Protein AF-A0AAP9DXX7-F1 (afdb_monomer_lite)

Structure (mmCIF, N/CA/C/O backbone):
data_AF-A0AAP9DXX7-F1
#
_entry.id   AF-A0AAP9DXX7-F1
#
loop_
_atom_site.group_PDB
_atom_site.id
_atom_site.type_symbol
_atom_site.label_atom_id
_atom_site.label_alt_id
_atom_site.label_comp_id
_atom_site.label_asym_id
_atom_site.label_entity_id
_atom_site.label_seq_id
_atom_site.pdbx_PDB_ins_code
_atom_site.Cartn_x
_atom_site.Cartn_y
_atom_site.Cartn_z
_atom_site.occupancy
_atom_site.B_iso_or_equiv
_atom_site.auth_seq_id
_atom_site.auth_comp_id
_atom_site.auth_asym_id
_atom_site.auth_atom_id
_atom_site.pdbx_PDB_model_num
ATOM 1 N N . MET A 1 1 ? 1.846 8.675 -3.173 1.00 90.00 1 MET A N 1
ATOM 2 C CA . MET A 1 1 ? 1.696 7.868 -1.941 1.00 90.00 1 MET A CA 1
ATOM 3 C C . MET A 1 1 ? 2.576 6.638 -2.064 1.00 90.00 1 MET A C 1
ATOM 5 O O . MET A 1 1 ? 2.533 6.001 -3.105 1.00 90.00 1 MET A O 1
ATOM 9 N N . THR A 1 2 ? 3.358 6.312 -1.039 1.00 94.38 2 THR A N 1
ATOM 10 C CA . THR A 1 2 ? 4.276 5.163 -1.040 1.00 94.38 2 THR A CA 1
ATOM 11 C C . THR A 1 2 ? 3.815 4.135 -0.020 1.00 94.38 2 THR A C 1
ATOM 13 O O . THR A 1 2 ? 3.481 4.492 1.107 1.00 94.38 2 THR A O 1
ATOM 16 N N . VAL A 1 3 ? 3.804 2.865 -0.4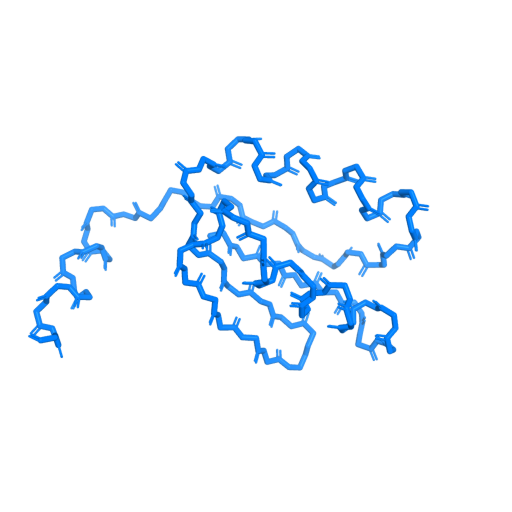06 1.00 96.12 3 VAL A N 1
ATOM 17 C CA . VAL A 1 3 ? 3.365 1.734 0.417 1.00 96.12 3 VAL A CA 1
ATOM 18 C C . VAL A 1 3 ? 4.424 0.653 0.367 1.00 96.12 3 VAL A C 1
ATOM 20 O O . VAL A 1 3 ? 4.953 0.362 -0.702 1.00 96.12 3 VAL A O 1
ATOM 23 N N . GLU A 1 4 ? 4.718 0.044 1.503 1.00 97.38 4 GLU A N 1
ATOM 24 C CA . GLU A 1 4 ? 5.627 -1.087 1.610 1.00 97.38 4 GLU A CA 1
ATOM 25 C C . GLU A 1 4 ? 4.982 -2.175 2.464 1.00 97.38 4 GLU A C 1
ATOM 27 O O . GLU A 1 4 ? 4.389 -1.884 3.505 1.00 97.38 4 GLU A O 1
ATOM 32 N N . VAL A 1 5 ? 5.080 -3.418 2.004 1.00 97.25 5 VAL A N 1
ATOM 33 C CA . VAL A 1 5 ? 4.522 -4.612 2.643 1.00 97.25 5 VAL A CA 1
ATOM 34 C C . VAL A 1 5 ? 5.589 -5.684 2.768 1.00 97.25 5 VAL A C 1
ATOM 36 O O . VAL A 1 5 ? 6.535 -5.728 1.976 1.00 97.25 5 VAL A O 1
ATOM 39 N N . GLU A 1 6 ? 5.408 -6.597 3.716 1.00 95.88 6 GLU A N 1
ATOM 40 C CA . GLU A 1 6 ? 6.208 -7.815 3.734 1.00 95.88 6 GLU A CA 1
ATOM 41 C C . GLU A 1 6 ? 5.947 -8.621 2.443 1.00 95.88 6 GLU A C 1
ATOM 43 O O . GLU A 1 6 ? 4.789 -8.798 2.046 1.00 95.88 6 GLU A O 1
ATOM 48 N N . PRO A 1 7 ? 6.992 -9.085 1.732 1.00 88.50 7 PRO A N 1
ATOM 49 C CA . PRO A 1 7 ? 6.844 -9.665 0.402 1.00 88.50 7 PRO A CA 1
ATOM 50 C C . PRO A 1 7 ? 6.327 -11.109 0.468 1.00 88.50 7 PRO A C 1
ATOM 52 O O . PRO A 1 7 ? 7.062 -12.063 0.218 1.00 88.50 7 PRO A O 1
ATOM 55 N N . HIS A 1 8 ? 5.034 -11.267 0.747 1.00 92.00 8 HIS A N 1
ATOM 56 C CA . HIS A 1 8 ? 4.307 -12.529 0.617 1.00 92.00 8 HIS A CA 1
ATOM 57 C C . HIS A 1 8 ? 3.202 -12.424 -0.453 1.00 92.00 8 HIS A C 1
ATOM 59 O O . HIS A 1 8 ? 2.765 -11.318 -0.787 1.00 92.00 8 HIS A O 1
ATOM 65 N N . PRO A 1 9 ? 2.727 -13.555 -1.015 1.00 94.62 9 PRO A N 1
ATOM 66 C CA . PRO A 1 9 ? 1.858 -13.548 -2.196 1.00 94.62 9 PRO A CA 1
ATOM 67 C C . PRO A 1 9 ? 0.607 -12.670 -2.062 1.00 94.62 9 PRO A C 1
ATOM 69 O O . PRO A 1 9 ? 0.352 -11.842 -2.931 1.00 94.62 9 PRO A O 1
ATOM 72 N N . ALA A 1 10 ? -0.123 -12.776 -0.947 1.00 95.06 10 ALA A N 1
ATOM 73 C CA . ALA A 1 10 ? -1.361 -12.022 -0.751 1.00 95.06 10 ALA A CA 1
ATOM 74 C C . ALA A 1 10 ? -1.136 -10.501 -0.650 1.00 95.06 10 ALA A C 1
ATOM 76 O O . ALA A 1 10 ? -1.935 -9.739 -1.194 1.00 95.06 10 ALA A O 1
ATOM 77 N N . ALA A 1 11 ? -0.036 -10.046 -0.041 1.00 96.19 11 ALA A N 1
ATOM 78 C CA . ALA A 1 11 ? 0.297 -8.624 0.007 1.00 96.19 11 ALA A CA 1
ATOM 79 C C . ALA A 1 11 ? 0.733 -8.079 -1.359 1.00 96.19 11 ALA A C 1
ATOM 81 O O . ALA A 1 11 ? 0.317 -6.991 -1.757 1.00 96.19 11 ALA A O 1
ATOM 82 N N . LEU A 1 12 ? 1.514 -8.853 -2.120 1.00 96.31 12 LEU A N 1
ATOM 83 C CA . LEU A 1 12 ? 1.887 -8.479 -3.487 1.00 96.31 12 LEU A CA 1
ATOM 84 C C . LEU A 1 12 ? 0.660 -8.402 -4.404 1.00 96.31 12 LEU A C 1
ATOM 86 O O . LEU A 1 12 ? 0.541 -7.469 -5.200 1.00 96.31 12 LEU A O 1
ATOM 90 N N . ASP A 1 13 ? -0.270 -9.345 -4.271 1.00 96.81 13 ASP A N 1
ATOM 91 C CA . ASP A 1 13 ? -1.522 -9.339 -5.025 1.00 96.81 13 ASP A CA 1
ATOM 92 C C . ASP A 1 13 ? -2.456 -8.213 -4.583 1.00 96.81 13 ASP A C 1
ATOM 94 O O . ASP A 1 13 ? -3.137 -7.615 -5.416 1.00 96.81 13 ASP A O 1
ATOM 98 N N . TRP A 1 14 ? -2.462 -7.860 -3.298 1.00 97.44 14 TRP A N 1
ATOM 99 C CA . TRP A 1 14 ? -3.175 -6.684 -2.811 1.00 97.44 14 TRP A CA 1
ATOM 100 C C . TRP A 1 14 ? -2.637 -5.387 -3.428 1.00 97.44 14 TRP A C 1
ATOM 102 O O . TRP A 1 14 ? -3.433 -4.617 -3.964 1.00 97.44 14 TRP A O 1
ATOM 112 N N . LEU A 1 15 ? -1.313 -5.186 -3.479 1.00 97.56 15 LEU A N 1
ATOM 113 C CA . LEU A 1 15 ? -0.714 -4.026 -4.155 1.00 97.56 15 LEU A CA 1
ATOM 114 C C . LEU A 1 15 ? -1.080 -3.969 -5.648 1.00 97.56 15 LEU A C 1
ATOM 116 O O . LEU A 1 15 ? -1.390 -2.898 -6.171 1.00 97.56 15 LEU A O 1
ATOM 120 N N . ARG A 1 16 ? -1.089 -5.119 -6.337 1.00 97.00 16 ARG A N 1
ATOM 121 C CA . ARG A 1 16 ? -1.495 -5.213 -7.752 1.00 97.00 16 ARG A CA 1
ATOM 122 C C . ARG A 1 16 ? -2.971 -4.884 -7.960 1.00 97.00 16 ARG A C 1
ATOM 124 O O . ARG A 1 16 ? -3.298 -4.177 -8.906 1.00 97.00 16 ARG A O 1
ATOM 131 N N . ARG A 1 17 ? -3.861 -5.362 -7.084 1.00 97.12 17 ARG A N 1
ATOM 132 C CA . ARG A 1 17 ? -5.287 -4.992 -7.125 1.00 97.12 17 ARG A CA 1
ATOM 133 C C . ARG A 1 17 ? -5.475 -3.502 -6.886 1.00 97.12 17 ARG A C 1
ATOM 135 O O . ARG A 1 17 ? -6.303 -2.890 -7.551 1.00 97.12 17 ARG A O 1
ATOM 142 N N . TRP A 1 18 ? -4.677 -2.923 -5.991 1.00 97.19 18 TRP A N 1
ATOM 143 C CA . TRP A 1 18 ? -4.690 -1.490 -5.739 1.00 97.19 18 TRP A CA 1
ATOM 144 C C . TRP A 1 18 ? -4.361 -0.673 -6.987 1.00 97.19 18 TRP A C 1
ATOM 146 O O . TRP A 1 18 ? -5.069 0.283 -7.273 1.00 97.19 18 TRP A O 1
ATOM 156 N N . ALA A 1 19 ? -3.381 -1.093 -7.791 1.00 96.38 19 ALA A N 1
ATOM 157 C CA . ALA A 1 19 ? -3.066 -0.428 -9.059 1.00 96.38 19 ALA A CA 1
ATOM 158 C C . ALA A 1 19 ? -4.231 -0.393 -10.067 1.00 96.38 19 ALA A C 1
ATOM 160 O O . ALA A 1 19 ? -4.255 0.480 -10.927 1.00 96.38 19 ALA A O 1
ATOM 161 N N . GLY A 1 20 ? -5.189 -1.320 -9.971 1.00 95.50 20 GLY A N 1
ATOM 162 C CA . GLY A 1 20 ? -6.366 -1.364 -10.843 1.00 95.50 20 GLY A CA 1
ATOM 163 C C . GLY A 1 20 ? -7.559 -0.539 -10.353 1.00 95.50 20 GLY A C 1
ATOM 164 O O . GLY A 1 20 ? -8.615 -0.574 -10.987 1.00 95.50 20 GLY A O 1
ATOM 165 N N . LYS A 1 21 ? -7.444 0.153 -9.214 1.00 95.44 21 LYS A N 1
ATOM 166 C CA . LYS A 1 21 ? -8.556 0.904 -8.626 1.00 95.44 21 LYS A CA 1
ATOM 167 C C . LYS A 1 21 ? -8.809 2.235 -9.357 1.00 95.44 21 LYS A C 1
ATOM 169 O O . LYS A 1 21 ? -7.849 2.899 -9.740 1.00 95.44 21 LYS A O 1
ATOM 174 N N . PRO A 1 22 ? -10.076 2.676 -9.502 1.00 92.56 22 PRO A N 1
ATOM 175 C CA . PRO A 1 22 ? -10.423 3.913 -10.216 1.00 92.56 22 PRO A CA 1
ATOM 176 C C . PRO A 1 22 ? -9.790 5.197 -9.660 1.00 92.56 22 PRO A C 1
ATOM 178 O O . PRO A 1 22 ? -9.652 6.183 -10.384 1.00 92.56 22 PRO A O 1
ATOM 181 N N . GLU A 1 23 ? -9.461 5.220 -8.369 1.00 90.12 23 GLU A N 1
ATOM 182 C CA . GLU A 1 23 ? -8.809 6.343 -7.694 1.00 90.12 23 GLU A CA 1
ATOM 183 C C . GLU A 1 23 ? -7.295 6.436 -7.949 1.00 90.12 23 GLU A C 1
ATOM 185 O O . GLU A 1 23 ? -6.692 7.455 -7.598 1.00 90.12 23 GLU A O 1
ATOM 190 N N . VAL A 1 24 ? -6.687 5.408 -8.554 1.00 94.81 24 VAL A N 1
ATOM 191 C CA . VAL A 1 24 ? -5.268 5.368 -8.928 1.00 94.81 24 VAL A CA 1
ATOM 192 C C . VAL A 1 24 ? -5.098 5.862 -10.363 1.00 94.81 24 VAL A C 1
ATOM 194 O O . VAL A 1 24 ? -5.700 5.339 -11.295 1.00 94.81 24 VAL A O 1
ATOM 197 N N . GLU A 1 25 ? -4.254 6.873 -10.543 1.00 93.75 25 GLU A N 1
ATOM 198 C CA . GLU A 1 25 ? -3.932 7.455 -11.853 1.00 93.75 25 GLU A CA 1
ATOM 199 C C . GLU A 1 25 ? -2.677 6.812 -12.443 1.00 93.75 25 GLU A C 1
ATOM 201 O O . GLU A 1 25 ? -2.638 6.453 -13.618 1.00 93.75 25 GLU A O 1
ATOM 206 N N . HIS A 1 26 ? -1.665 6.606 -11.598 1.00 93.50 26 HIS A N 1
ATOM 207 C CA . HIS A 1 26 ? -0.420 5.944 -11.963 1.00 93.50 26 HIS A CA 1
ATOM 208 C C . HIS A 1 26 ? 0.057 5.054 -10.821 1.00 93.50 26 HIS A C 1
ATOM 210 O O . HIS A 1 26 ? -0.132 5.363 -9.643 1.00 93.50 26 HIS A O 1
ATOM 216 N N . SER A 1 27 ? 0.723 3.956 -11.170 1.00 95.06 27 SER A N 1
ATOM 217 C CA . SER A 1 27 ? 1.308 3.044 -10.193 1.00 95.06 27 SER A CA 1
ATOM 218 C C . SER A 1 27 ? 2.661 2.525 -10.657 1.00 95.06 27 SER A C 1
ATOM 220 O O . SER A 1 27 ? 2.808 2.130 -11.815 1.00 95.06 27 SER A O 1
ATOM 222 N N . ARG A 1 28 ? 3.622 2.436 -9.738 1.00 95.69 28 ARG A N 1
ATOM 223 C CA . ARG A 1 28 ? 4.865 1.674 -9.911 1.00 95.69 28 ARG A CA 1
A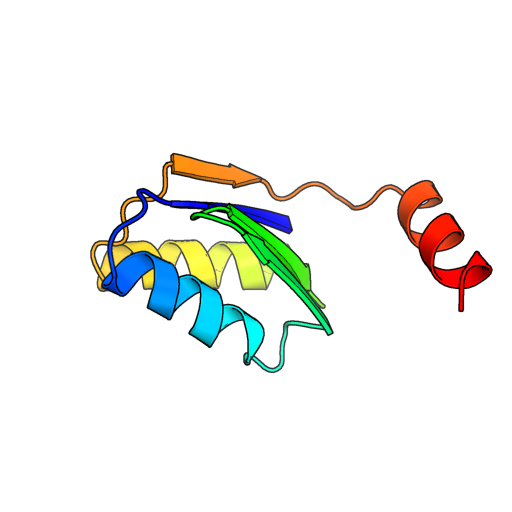TOM 224 C C . ARG A 1 28 ? 4.967 0.668 -8.773 1.00 95.69 28 ARG A C 1
ATOM 226 O O . ARG A 1 28 ? 4.875 1.056 -7.616 1.00 95.69 28 ARG A O 1
ATOM 233 N N . ILE A 1 29 ? 5.142 -0.614 -9.087 1.00 95.19 29 ILE A N 1
ATOM 234 C CA . ILE A 1 29 ? 5.217 -1.688 -8.086 1.00 95.19 29 ILE A CA 1
ATOM 235 C C . ILE A 1 29 ? 6.508 -2.475 -8.289 1.00 95.19 29 ILE A C 1
ATOM 237 O O . ILE A 1 29 ? 6.780 -2.957 -9.388 1.00 95.19 29 ILE A O 1
ATOM 241 N N . ALA A 1 30 ? 7.282 -2.650 -7.220 1.00 93.31 30 ALA A N 1
ATOM 242 C CA . ALA A 1 30 ? 8.499 -3.449 -7.215 1.00 93.31 30 ALA A CA 1
ATOM 243 C C . ALA A 1 30 ? 8.735 -4.092 -5.841 1.00 93.31 30 ALA A C 1
ATOM 245 O O . ALA A 1 30 ? 8.817 -3.400 -4.835 1.00 93.31 30 ALA A O 1
ATOM 246 N N . ARG A 1 31 ? 8.900 -5.424 -5.809 1.00 88.44 31 ARG A N 1
ATOM 247 C CA . ARG A 1 31 ? 9.381 -6.201 -4.642 1.00 88.44 31 ARG A CA 1
ATOM 248 C C . ARG A 1 31 ? 8.735 -5.832 -3.287 1.00 88.44 31 ARG A C 1
ATOM 250 O O . ARG A 1 31 ? 9.442 -5.681 -2.302 1.00 88.44 31 ARG A O 1
ATOM 257 N N . GLY A 1 32 ? 7.409 -5.694 -3.230 1.00 93.31 32 GLY A N 1
ATOM 258 C CA . GLY A 1 32 ? 6.701 -5.361 -1.981 1.00 93.31 32 GLY A CA 1
ATOM 259 C C . GLY A 1 32 ? 6.613 -3.866 -1.677 1.00 93.31 32 GLY A C 1
ATOM 260 O O . GLY A 1 32 ? 6.006 -3.479 -0.689 1.00 93.31 32 GLY A O 1
ATOM 261 N N . ARG A 1 33 ? 7.139 -3.011 -2.551 1.00 95.81 33 ARG A N 1
ATOM 262 C CA . ARG A 1 33 ? 6.937 -1.566 -2.508 1.00 95.81 33 ARG A CA 1
ATOM 263 C C . ARG A 1 33 ? 6.079 -1.115 -3.682 1.00 95.81 33 ARG A C 1
ATOM 265 O O . ARG A 1 33 ? 6.258 -1.585 -4.807 1.00 95.81 33 ARG A O 1
ATOM 272 N N . ALA A 1 34 ? 5.170 -0.187 -3.426 1.00 96.12 34 ALA A N 1
ATOM 273 C CA . ALA A 1 34 ? 4.357 0.464 -4.435 1.00 96.12 34 ALA A CA 1
ATOM 274 C C . ALA A 1 34 ? 4.355 1.983 -4.254 1.00 96.12 34 ALA A C 1
ATOM 276 O O . ALA A 1 34 ? 4.301 2.496 -3.138 1.00 96.12 34 ALA A O 1
ATOM 277 N N . GLU A 1 35 ? 4.382 2.695 -5.369 1.00 95.38 35 GLU A N 1
ATOM 278 C CA . GLU A 1 35 ? 4.175 4.135 -5.445 1.00 95.38 35 GLU A CA 1
ATOM 279 C C . GLU A 1 35 ? 2.912 4.376 -6.266 1.00 95.38 35 GLU A C 1
ATOM 281 O O . GLU A 1 35 ? 2.831 3.956 -7.420 1.00 95.38 35 GLU A O 1
ATOM 286 N N . PHE A 1 36 ? 1.921 5.019 -5.653 1.00 94.44 36 PHE A N 1
ATOM 287 C CA . PHE A 1 36 ? 0.640 5.354 -6.263 1.00 94.44 36 PHE A CA 1
ATOM 288 C C . PHE A 1 36 ? 0.483 6.869 -6.376 1.00 94.44 36 PHE A C 1
ATOM 290 O O . PHE A 1 36 ? 0.568 7.589 -5.370 1.00 94.44 36 PHE A O 1
ATOM 297 N N . THR A 1 37 ? 0.186 7.338 -7.582 1.00 92.88 37 THR A N 1
ATOM 298 C CA . THR A 1 37 ? -0.437 8.643 -7.816 1.00 92.88 37 THR A CA 1
ATOM 299 C C . THR A 1 37 ? -1.941 8.434 -7.728 1.00 92.88 37 THR A C 1
ATOM 301 O O . THR A 1 37 ? -2.491 7.584 -8.427 1.00 92.88 37 THR A O 1
ATOM 304 N N . VAL A 1 38 ? -2.594 9.145 -6.812 1.00 93.38 38 VAL A N 1
ATOM 305 C CA . VAL A 1 38 ? -4.013 8.958 -6.487 1.00 93.38 38 VAL A CA 1
ATOM 306 C C . VAL A 1 38 ? -4.738 10.290 -6.510 1.00 93.38 38 VAL A C 1
ATOM 308 O O . VAL A 1 38 ? -4.185 11.299 -6.073 1.00 93.38 38 VAL A O 1
ATOM 311 N N . ARG A 1 39 ? -6.008 10.266 -6.920 1.00 89.38 39 ARG A N 1
ATOM 312 C CA . ARG A 1 39 ? -6.866 11.462 -6.983 1.00 89.38 39 ARG A CA 1
ATOM 313 C C . ARG A 1 39 ? -7.048 12.146 -5.629 1.00 89.38 39 ARG A C 1
ATOM 315 O O . ARG A 1 39 ? -7.151 13.364 -5.548 1.00 89.38 39 ARG A O 1
ATOM 322 N N . SER A 1 40 ? -7.108 11.354 -4.559 1.00 91.38 40 SER A N 1
ATOM 323 C CA . SER A 1 40 ? -7.296 11.834 -3.190 1.00 91.38 40 SER A CA 1
ATOM 324 C C . SER A 1 40 ? -6.449 11.016 -2.225 1.00 91.38 40 SER A C 1
ATOM 326 O O . SER A 1 40 ? -6.760 9.869 -1.908 1.00 91.38 40 SER A O 1
ATOM 328 N N . ILE A 1 41 ? -5.370 11.620 -1.723 1.00 90.25 41 ILE A N 1
ATOM 329 C CA . ILE A 1 41 ? -4.463 10.966 -0.768 1.00 90.25 41 ILE A CA 1
ATOM 330 C C . ILE A 1 41 ? -5.202 10.599 0.526 1.00 90.25 41 ILE A C 1
ATOM 332 O O . ILE A 1 41 ? -4.969 9.531 1.085 1.00 90.25 41 ILE A O 1
ATOM 336 N N . GLY A 1 42 ? -6.105 11.461 1.005 1.00 90.56 42 GLY A N 1
ATOM 337 C CA . GLY A 1 42 ? -6.839 11.228 2.251 1.00 90.56 42 GLY A CA 1
ATOM 338 C C . GLY A 1 42 ? -7.788 10.031 2.171 1.00 90.56 42 GLY A C 1
ATOM 339 O O . GLY A 1 42 ? -7.845 9.227 3.104 1.00 90.56 42 GLY A O 1
ATOM 340 N N . GLU A 1 43 ? -8.506 9.893 1.056 1.00 91.94 43 GLU A N 1
ATOM 341 C CA . GLU A 1 43 ? -9.394 8.751 0.816 1.00 91.94 43 GLU A CA 1
ATOM 342 C C . GLU A 1 43 ? -8.598 7.475 0.570 1.00 91.94 43 GLU A C 1
ATOM 344 O O . GLU A 1 43 ? -8.872 6.462 1.214 1.00 91.94 43 GLU A O 1
ATOM 349 N N . ALA A 1 44 ? -7.558 7.549 -0.265 1.00 94.12 44 ALA A N 1
ATOM 350 C CA . ALA A 1 44 ? -6.720 6.400 -0.569 1.00 94.12 44 ALA A CA 1
ATOM 351 C C . ALA A 1 44 ? -6.033 5.851 0.687 1.00 94.12 44 ALA A C 1
ATOM 353 O O . ALA A 1 44 ? -6.094 4.655 0.957 1.00 94.12 44 ALA A O 1
ATOM 354 N N . ARG A 1 45 ? -5.470 6.732 1.524 1.00 94.31 45 ARG A N 1
ATOM 355 C CA . ARG A 1 45 ? -4.868 6.351 2.807 1.00 94.31 45 ARG A CA 1
ATOM 356 C C . ARG A 1 45 ? -5.861 5.614 3.698 1.00 94.31 45 ARG A C 1
ATOM 358 O O . ARG A 1 45 ? -5.507 4.607 4.303 1.00 94.31 45 ARG A O 1
ATOM 365 N N . ARG A 1 46 ? -7.085 6.136 3.821 1.00 95.25 46 ARG A N 1
ATOM 366 C CA . ARG A 1 46 ? -8.120 5.530 4.666 1.00 95.25 46 ARG A CA 1
ATOM 367 C C . ARG A 1 46 ? -8.499 4.147 4.142 1.00 95.25 46 ARG A C 1
ATOM 369 O O . ARG A 1 46 ? -8.483 3.201 4.916 1.00 95.25 46 ARG A O 1
ATOM 376 N N . ALA A 1 47 ? -8.760 4.036 2.841 1.00 95.81 47 ALA A N 1
ATOM 377 C CA . ALA A 1 47 ? -9.107 2.775 2.196 1.00 95.81 47 ALA A CA 1
ATOM 378 C C . ALA A 1 47 ? -7.992 1.726 2.336 1.00 95.81 47 ALA A C 1
ATOM 380 O O . ALA A 1 47 ? -8.276 0.590 2.697 1.00 95.81 47 ALA A O 1
ATOM 381 N N . MET A 1 48 ? -6.723 2.105 2.133 1.00 95.69 48 MET A N 1
ATOM 382 C CA . MET A 1 48 ? -5.593 1.182 2.291 1.00 95.69 48 MET A CA 1
ATOM 383 C C . MET A 1 48 ? -5.442 0.670 3.715 1.00 95.69 48 MET A C 1
ATOM 385 O O . MET A 1 48 ? -5.207 -0.517 3.900 1.00 95.69 48 MET A O 1
ATOM 389 N N . LEU A 1 49 ? -5.572 1.547 4.715 1.00 96.00 49 LEU A N 1
ATOM 390 C CA . LEU A 1 49 ? -5.479 1.138 6.116 1.00 96.00 49 LEU A CA 1
ATOM 391 C C . LEU A 1 49 ? -6.615 0.188 6.505 1.00 96.00 49 LEU A C 1
ATOM 393 O O . LEU A 1 49 ? -6.362 -0.785 7.206 1.00 96.00 49 LEU A O 1
ATOM 397 N N . THR A 1 50 ? -7.839 0.449 6.035 1.00 97.06 50 THR A N 1
ATOM 398 C CA . THR A 1 50 ? -8.985 -0.439 6.270 1.00 97.06 50 THR A CA 1
ATOM 399 C C . THR A 1 50 ? -8.784 -1.794 5.596 1.00 97.06 50 THR A C 1
ATOM 401 O O . THR A 1 50 ? -8.817 -2.811 6.275 1.00 97.06 50 THR A O 1
ATOM 404 N N . GLU A 1 51 ? -8.490 -1.824 4.294 1.00 96.81 51 GLU A N 1
ATOM 405 C CA . GLU A 1 51 ? -8.296 -3.087 3.572 1.00 96.81 51 GLU A CA 1
ATOM 406 C C . GLU A 1 51 ? -7.117 -3.897 4.111 1.00 96.81 51 GLU A C 1
ATOM 408 O O . GLU A 1 51 ? -7.206 -5.117 4.201 1.00 96.81 51 GLU A O 1
ATOM 413 N N . ALA A 1 52 ? -6.012 -3.240 4.471 1.00 95.69 52 ALA A N 1
ATOM 414 C CA . ALA A 1 52 ? -4.865 -3.929 5.043 1.00 95.69 52 ALA A CA 1
ATOM 415 C C . ALA A 1 52 ? -5.205 -4.586 6.385 1.00 95.69 52 ALA A C 1
ATOM 417 O O . ALA A 1 52 ? -4.762 -5.702 6.627 1.00 95.69 52 ALA A O 1
ATOM 418 N N . ALA A 1 53 ? -6.006 -3.926 7.228 1.00 95.31 53 ALA A N 1
ATOM 419 C CA . ALA A 1 53 ? -6.475 -4.507 8.482 1.00 95.31 53 ALA A CA 1
ATOM 420 C C . ALA A 1 53 ? -7.448 -5.673 8.241 1.00 95.31 53 ALA A C 1
ATOM 422 O O . ALA A 1 53 ? -7.287 -6.729 8.840 1.00 95.31 53 ALA A O 1
ATOM 423 N N . ASP A 1 54 ? -8.411 -5.513 7.330 1.00 97.25 54 ASP A N 1
ATOM 424 C CA . ASP A 1 54 ? -9.422 -6.540 7.035 1.00 97.25 54 ASP A CA 1
ATOM 425 C C . ASP A 1 54 ? -8.826 -7.802 6.391 1.00 97.25 54 ASP A C 1
ATOM 427 O O . ASP A 1 54 ? -9.399 -8.888 6.476 1.00 97.25 54 ASP A O 1
ATOM 431 N N . MET A 1 55 ? -7.693 -7.655 5.704 1.00 95.19 55 MET A N 1
ATOM 432 C CA . MET A 1 55 ? -7.029 -8.725 4.961 1.00 95.19 55 MET A CA 1
ATOM 433 C C . MET A 1 55 ? -5.741 -9.226 5.628 1.00 95.19 55 MET A C 1
ATOM 435 O O . MET A 1 55 ? -5.015 -10.000 5.001 1.00 95.19 55 MET A O 1
ATOM 439 N N . ASP A 1 56 ? -5.439 -8.765 6.846 1.00 95.38 56 ASP A N 1
ATOM 440 C CA . ASP A 1 56 ? -4.197 -9.060 7.572 1.00 95.38 56 ASP A CA 1
ATOM 441 C C . ASP A 1 56 ? -2.933 -8.821 6.720 1.00 95.38 56 ASP A C 1
ATOM 443 O O . ASP A 1 56 ? -1.988 -9.614 6.709 1.00 95.38 56 ASP A O 1
ATOM 447 N N . ILE A 1 57 ? -2.910 -7.719 5.964 1.00 96.81 57 ILE A N 1
ATOM 448 C CA . ILE A 1 57 ? -1.745 -7.342 5.165 1.00 96.81 57 ILE A CA 1
ATOM 449 C C . ILE A 1 57 ? -0.671 -6.736 6.083 1.00 96.81 57 ILE A C 1
ATOM 451 O O . ILE A 1 57 ? -0.911 -5.698 6.708 1.00 96.81 57 ILE A O 1
ATOM 455 N N . PRO A 1 58 ? 0.547 -7.301 6.116 1.00 93.62 58 PRO A N 1
ATOM 456 C CA . PRO A 1 58 ? 1.658 -6.799 6.914 1.00 93.62 58 PRO A CA 1
ATOM 457 C C . PRO A 1 58 ? 2.252 -5.540 6.271 1.00 93.62 58 PRO A C 1
ATOM 459 O O . PRO A 1 58 ? 3.215 -5.591 5.501 1.00 93.62 58 PRO A O 1
ATOM 462 N N . LEU A 1 59 ? 1.658 -4.387 6.579 1.00 94.75 59 LEU A N 1
ATOM 463 C CA . LEU A 1 59 ? 2.189 -3.079 6.204 1.00 94.75 59 LEU A CA 1
ATOM 464 C C . LEU A 1 59 ? 3.501 -2.806 6.949 1.00 94.75 59 LEU A C 1
ATOM 466 O O . LEU A 1 59 ? 3.524 -2.707 8.173 1.00 94.75 59 LEU A O 1
ATOM 470 N N . LEU A 1 60 ? 4.579 -2.602 6.196 1.00 95.38 60 LEU A N 1
ATOM 471 C CA . LEU A 1 60 ? 5.860 -2.123 6.715 1.00 95.38 60 LEU A CA 1
ATOM 472 C C . LEU A 1 60 ? 5.906 -0.593 6.740 1.00 95.38 60 LEU A C 1
ATOM 474 O O . LEU A 1 60 ? 6.483 0.004 7.648 1.00 95.38 60 LEU A O 1
ATOM 478 N N . ARG A 1 61 ? 5.298 0.056 5.737 1.00 92.88 61 ARG A N 1
ATOM 479 C CA . ARG A 1 61 ? 5.301 1.516 5.600 1.00 92.88 61 ARG A CA 1
ATOM 480 C C . ARG A 1 61 ? 4.106 2.001 4.788 1.00 92.88 61 ARG A C 1
ATOM 482 O O . ARG A 1 61 ? 3.757 1.412 3.771 1.00 92.88 61 ARG A O 1
ATOM 489 N N . LEU A 1 62 ? 3.519 3.121 5.200 1.00 93.00 62 LEU A N 1
ATOM 490 C CA . LEU A 1 62 ? 2.537 3.862 4.411 1.00 93.00 62 LEU A CA 1
ATOM 491 C C . LEU A 1 62 ? 2.821 5.357 4.542 1.00 93.00 62 LEU A C 1
ATOM 493 O O . LEU A 1 62 ? 2.552 5.969 5.575 1.00 93.00 62 LEU A O 1
ATOM 497 N N . GLU A 1 63 ? 3.351 5.947 3.479 1.00 91.12 63 GLU A N 1
ATOM 498 C CA . GLU A 1 63 ? 3.698 7.360 3.414 1.00 91.12 63 GLU A CA 1
ATOM 499 C C . GLU A 1 63 ? 2.820 8.116 2.436 1.00 91.12 63 GLU A C 1
ATOM 501 O O . GLU A 1 63 ? 2.7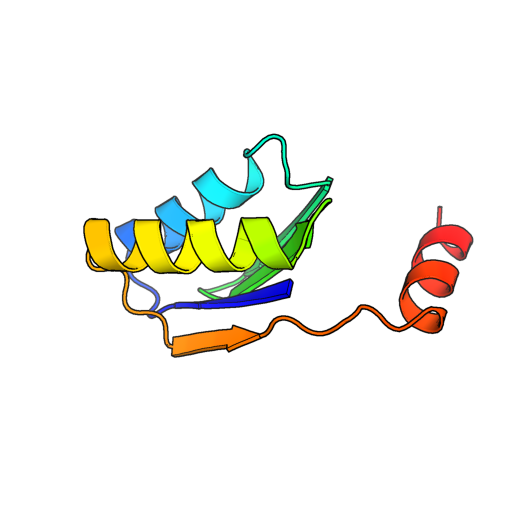89 7.888 1.226 1.00 91.12 63 GLU A O 1
ATOM 506 N N . CYS A 1 64 ? 2.119 9.087 2.992 1.00 83.62 64 CYS A N 1
ATOM 507 C CA . CYS A 1 64 ? 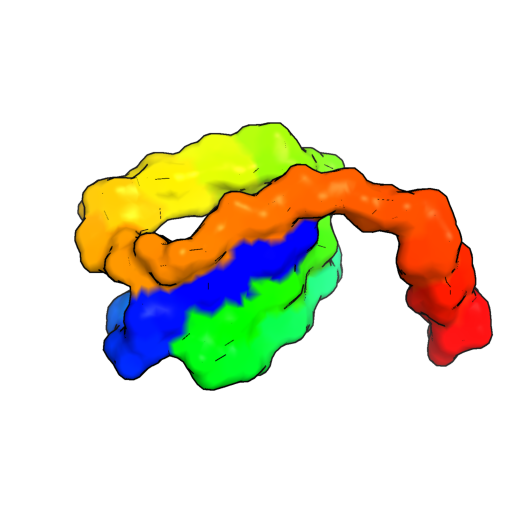1.235 9.975 2.268 1.00 83.62 64 CYS A CA 1
ATOM 508 C C . CYS A 1 64 ? 1.922 11.334 2.151 1.00 83.62 64 CYS A C 1
ATOM 510 O O . CYS A 1 64 ? 1.521 12.297 2.795 1.00 83.62 64 CYS A O 1
ATOM 512 N N . GLY A 1 65 ? 3.013 11.384 1.383 1.00 68.56 65 GLY A N 1
ATOM 513 C CA . GLY A 1 65 ? 3.620 12.654 1.001 1.00 68.56 65 GLY A CA 1
ATOM 514 C C . GLY A 1 65 ? 2.674 13.427 0.085 1.00 68.56 65 GLY A C 1
ATOM 515 O O . GLY A 1 65 ? 2.067 12.839 -0.811 1.00 68.56 65 GLY A O 1
ATOM 516 N N . VAL A 1 66 ? 2.560 14.738 0.290 1.00 56.53 66 VAL A N 1
ATOM 517 C CA . VAL A 1 66 ? 2.142 15.649 -0.780 1.00 56.53 66 VAL A CA 1
ATOM 518 C C . VAL A 1 66 ? 3.223 15.562 -1.857 1.00 56.53 66 VAL A C 1
ATOM 520 O O . VAL A 1 66 ? 4.388 15.820 -1.557 1.00 56.53 66 VAL A O 1
ATOM 523 N N . MET A 1 67 ? 2.892 15.141 -3.082 1.00 54.09 67 MET A N 1
ATOM 524 C CA . MET A 1 67 ? 3.823 15.360 -4.195 1.00 54.09 67 MET A CA 1
ATOM 525 C C . MET A 1 67 ? 4.127 16.857 -4.210 1.00 54.09 67 MET A C 1
ATOM 527 O O . MET A 1 67 ? 3.202 17.672 -4.242 1.00 54.09 67 MET A O 1
ATOM 531 N N . SER A 1 68 ? 5.403 17.229 -4.096 1.00 55.75 68 SER A N 1
ATOM 532 C CA . SER A 1 68 ? 5.770 18.629 -4.259 1.00 55.75 68 SER A CA 1
ATOM 533 C C . SER A 1 68 ? 5.401 19.046 -5.682 1.00 55.75 68 SER A C 1
ATOM 535 O O . SER A 1 68 ? 5.488 18.244 -6.615 1.00 55.75 68 SER A O 1
ATOM 537 N N . LEU A 1 69 ? 4.992 20.305 -5.847 1.00 56.34 69 LEU A N 1
ATOM 538 C CA . LEU A 1 69 ? 4.677 20.908 -7.147 1.00 56.34 69 LEU A CA 1
ATOM 539 C C . LEU A 1 69 ? 5.760 20.579 -8.197 1.00 56.34 69 LEU A C 1
ATOM 541 O O . LEU A 1 69 ? 5.474 20.295 -9.353 1.00 56.34 69 LEU A O 1
ATOM 545 N N . GLU A 1 70 ? 7.011 20.552 -7.746 1.00 52.84 70 GLU A N 1
ATOM 546 C CA . GLU A 1 70 ? 8.216 20.245 -8.511 1.00 52.84 70 GLU A CA 1
ATOM 547 C C . GLU A 1 70 ? 8.217 18.834 -9.128 1.00 52.84 70 GLU A C 1
ATOM 549 O O . GLU A 1 70 ? 8.589 18.672 -10.289 1.00 52.84 70 GLU A O 1
ATOM 554 N N . ALA A 1 71 ? 7.721 17.824 -8.406 1.00 56.06 71 ALA A N 1
ATOM 555 C CA . ALA A 1 71 ? 7.596 16.462 -8.928 1.00 56.06 71 ALA A CA 1
ATOM 556 C C . ALA A 1 71 ? 6.521 16.359 -10.024 1.00 56.06 71 ALA A C 1
ATOM 558 O O . ALA A 1 71 ? 6.690 15.605 -10.980 1.00 56.06 71 ALA A O 1
ATOM 559 N N . MET A 1 72 ? 5.449 17.156 -9.923 1.00 58.72 72 MET A N 1
ATOM 560 C CA . MET A 1 72 ? 4.404 17.222 -10.953 1.00 58.72 72 MET A CA 1
ATOM 561 C C . MET A 1 72 ? 4.912 17.892 -12.238 1.00 58.72 72 MET A C 1
ATOM 563 O O . MET A 1 72 ? 4.567 17.462 -13.336 1.00 58.72 72 MET A O 1
ATOM 567 N N . PHE A 1 73 ? 5.769 18.913 -12.120 1.00 61.69 73 PHE A N 1
ATOM 568 C CA . PHE A 1 73 ? 6.381 19.562 -13.284 1.00 61.69 73 PHE A CA 1
ATOM 569 C C . PHE A 1 73 ? 7.359 18.650 -14.029 1.00 61.69 73 PHE A C 1
ATOM 571 O O . PHE A 1 73 ? 7.407 18.690 -15.257 1.00 61.69 73 PHE A O 1
ATOM 578 N N . MET A 1 74 ? 8.121 17.816 -13.317 1.00 65.50 74 MET A N 1
ATOM 579 C CA . MET A 1 74 ? 9.076 16.907 -13.958 1.00 65.50 74 MET A CA 1
ATOM 580 C C . MET A 1 74 ? 8.395 15.844 -14.827 1.00 65.50 74 MET A C 1
ATOM 582 O O . MET A 1 74 ? 8.887 15.565 -15.917 1.00 65.50 74 MET A O 1
ATOM 586 N N . GLU A 1 75 ? 7.261 15.279 -14.396 1.00 56.84 75 GLU A N 1
ATOM 587 C CA . GLU A 1 75 ? 6.534 14.281 -15.199 1.00 56.84 75 GLU A CA 1
ATOM 588 C C . GLU A 1 75 ? 5.915 14.885 -16.472 1.00 56.84 75 GLU A C 1
ATOM 590 O O . GLU A 1 75 ? 5.924 14.239 -17.517 1.00 56.84 75 GLU A O 1
ATOM 595 N N . ALA A 1 76 ? 5.467 16.144 -16.430 1.00 58.16 76 ALA A N 1
ATOM 596 C CA . ALA A 1 76 ? 4.888 16.825 -17.591 1.00 58.16 76 ALA A CA 1
ATOM 597 C C . ALA A 1 76 ? 5.913 17.191 -18.683 1.00 58.16 76 ALA A C 1
ATOM 599 O O . ALA A 1 76 ? 5.529 17.391 -19.831 1.00 58.16 76 ALA A O 1
ATOM 600 N N . MET A 1 77 ? 7.205 17.291 -18.349 1.00 58.53 77 MET A N 1
ATOM 601 C CA . MET A 1 77 ? 8.260 17.658 -19.309 1.00 58.53 77 MET A CA 1
ATOM 602 C C . MET A 1 77 ? 8.923 16.460 -20.003 1.00 58.53 77 MET A C 1
ATOM 604 O O . MET A 1 77 ? 9.770 16.656 -20.873 1.00 58.53 77 MET A O 1
ATOM 608 N N . ILE A 1 78 ? 8.577 15.231 -19.60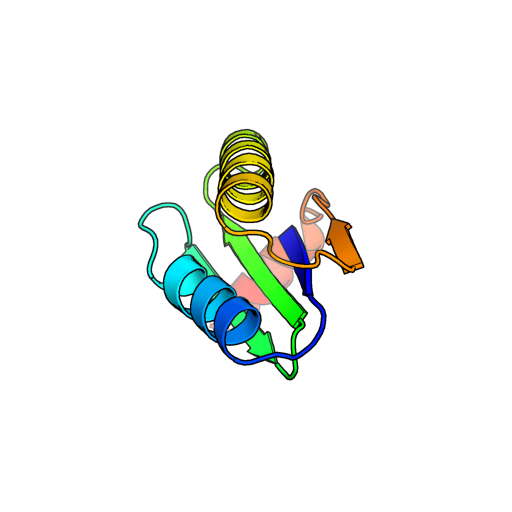8 1.00 56.00 78 ILE A N 1
ATOM 609 C CA . ILE A 1 78 ? 9.154 13.993 -20.162 1.00 56.00 78 ILE A CA 1
ATOM 610 C C . ILE A 1 78 ? 8.142 13.256 -21.072 1.00 56.00 78 ILE A C 1
ATOM 612 O O . ILE A 1 78 ? 8.501 12.254 -21.690 1.00 56.00 78 ILE A O 1
ATOM 616 N N . SER A 1 79 ? 6.904 13.759 -21.206 1.00 47.53 79 SER A N 1
ATOM 617 C CA . SER A 1 79 ? 5.872 13.198 -22.097 1.00 47.53 79 SER A CA 1
ATOM 618 C C . SER A 1 79 ? 5.741 13.920 -23.433 1.00 47.53 79 SER A C 1
ATOM 620 O O . SER A 1 79 ? 6.016 15.135 -23.503 1.00 47.53 79 SER A O 1
#

pLDDT: mean 87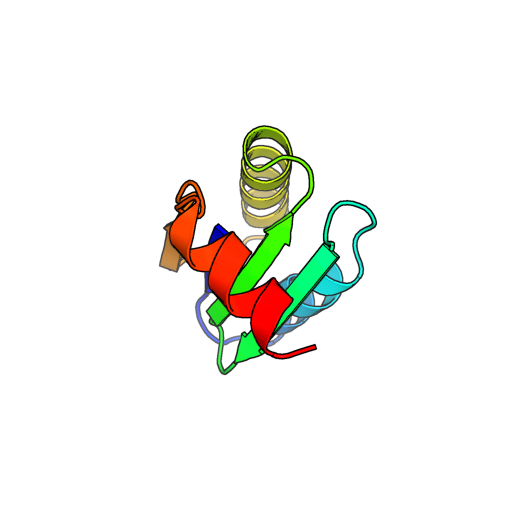.34, std 14.77, range [47.53, 97.56]

Organism: Paenibacillus thiaminolyticus (NCBI:txid49283)

Foldseek 3Di:
DKWAFDQDDVLLVVLVVLCVDPQFPDWDDDRRMIDTDGPDLVVSVVVCVVVCVVVVTGTPDDDSDDPPPVNVVVVVVVD

Radius of gyration: 12.75 Å; chains: 1; bounding box: 20×34×31 Å

Secondary structure (DSSP, 8-state):
-EEEE-S-HHHHHHHHHHHTSTTEEEEEEETTEEEEEES-HHHHHHHHHHHHHHTT--EEEEE-PPPPHHHHHHHHT--

Sequence (79 aa):
MTVEVEPHPAALDWLRRWAGKPEVEHSRIARGRAEFTVRSIGEARRAMLTEAADMDIPLLRLECGVMSLEAMFMEAMIS